Protein AF-A0A2E9ZG53-F1 (afdb_monomer)

Structure (mmCIF, N/CA/C/O backbone):
data_AF-A0A2E9ZG53-F1
#
_entry.id   AF-A0A2E9ZG53-F1
#
loop_
_atom_site.group_PDB
_atom_site.id
_atom_site.type_symbol
_atom_site.label_atom_id
_atom_site.label_alt_id
_atom_site.label_comp_id
_atom_site.label_asym_id
_atom_site.label_entity_id
_atom_site.label_seq_id
_atom_site.pdbx_PDB_ins_code
_atom_site.Cartn_x
_atom_site.Cartn_y
_atom_site.Cartn_z
_atom_site.occupancy
_atom_site.B_iso_or_equiv
_atom_site.auth_seq_id
_atom_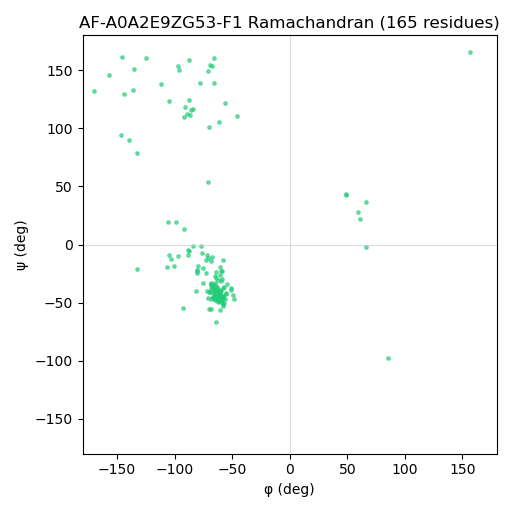site.auth_comp_id
_atom_site.auth_asym_id
_atom_site.auth_atom_id
_atom_site.pdbx_PDB_model_num
ATOM 1 N N . MET A 1 1 ? 1.024 4.432 13.668 1.00 68.81 1 MET A N 1
ATOM 2 C CA . MET A 1 1 ? 0.481 4.096 14.993 1.00 68.81 1 MET A CA 1
ATOM 3 C C . MET A 1 1 ? -0.817 4.838 15.261 1.00 68.81 1 MET A C 1
ATOM 5 O O . MET A 1 1 ? -1.798 4.182 15.575 1.00 68.81 1 MET A O 1
ATOM 9 N N . ILE A 1 2 ? -0.852 6.165 15.092 1.00 84.62 2 ILE A N 1
ATOM 10 C CA . ILE A 1 2 ? -2.038 6.983 15.404 1.00 84.62 2 ILE A CA 1
ATOM 11 C C . ILE A 1 2 ? -3.270 6.527 14.610 1.00 84.62 2 ILE A C 1
ATOM 13 O O . ILE A 1 2 ? -4.293 6.227 15.211 1.00 84.62 2 ILE A O 1
ATOM 17 N N . LEU A 1 3 ? -3.161 6.384 13.283 1.00 87.50 3 LEU A N 1
ATOM 18 C CA . LEU A 1 3 ? -4.308 6.012 12.447 1.00 87.50 3 LEU A CA 1
ATOM 19 C C . LEU A 1 3 ? -4.880 4.636 12.823 1.00 87.50 3 LEU A C 1
ATOM 21 O O . LEU A 1 3 ? -6.092 4.491 12.968 1.00 87.50 3 LEU A O 1
ATOM 25 N N . TYR A 1 4 ? -4.003 3.651 13.034 1.00 84.94 4 TYR A N 1
ATOM 26 C CA . TYR A 1 4 ? -4.386 2.302 13.446 1.00 84.94 4 TYR A CA 1
ATOM 27 C C . TYR A 1 4 ? -5.105 2.317 14.797 1.00 84.94 4 TYR A C 1
ATOM 29 O O . TYR A 1 4 ? -6.257 1.898 14.879 1.00 84.94 4 TYR A O 1
ATOM 37 N N . VAL A 1 5 ? -4.471 2.878 15.832 1.00 90.44 5 VAL A N 1
ATOM 38 C CA . VAL A 1 5 ? -5.021 2.910 17.196 1.00 90.44 5 VAL A CA 1
ATOM 39 C C . VAL A 1 5 ? -6.350 3.659 17.237 1.00 90.44 5 VAL A C 1
ATOM 41 O O . VAL A 1 5 ? -7.309 3.157 17.816 1.00 90.44 5 VAL A O 1
ATOM 44 N N . THR A 1 6 ? -6.443 4.816 16.576 1.00 91.88 6 THR A N 1
ATOM 45 C CA . THR A 1 6 ? -7.692 5.582 16.503 1.00 91.88 6 THR A CA 1
ATOM 46 C C . THR A 1 6 ? -8.789 4.796 15.791 1.00 91.88 6 THR A C 1
ATOM 48 O O . THR A 1 6 ? -9.911 4.747 16.288 1.00 91.88 6 THR A O 1
ATOM 51 N N . SER A 1 7 ? -8.485 4.143 14.664 1.00 92.19 7 SER A N 1
ATOM 52 C CA . SER A 1 7 ? -9.485 3.352 13.935 1.00 92.19 7 SER A CA 1
ATOM 53 C C . SER A 1 7 ? -9.995 2.161 14.750 1.00 92.19 7 SER A C 1
ATOM 55 O O . SER A 1 7 ? -11.202 1.949 14.817 1.00 92.19 7 SER A O 1
ATOM 57 N N . VAL A 1 8 ? -9.102 1.444 15.439 1.00 92.25 8 VAL A N 1
ATOM 58 C CA . VAL A 1 8 ? -9.457 0.318 16.311 1.00 92.25 8 VAL A CA 1
ATOM 59 C C . VAL A 1 8 ? -10.298 0.796 17.493 1.00 92.25 8 VAL A C 1
ATOM 61 O O . VAL A 1 8 ? -11.353 0.229 17.762 1.00 92.25 8 VAL A O 1
ATOM 64 N N . TYR A 1 9 ? -9.885 1.876 18.161 1.00 95.56 9 TYR A N 1
ATOM 65 C CA . TYR A 1 9 ? -10.645 2.464 19.264 1.00 95.56 9 TYR A CA 1
ATOM 66 C C . TYR A 1 9 ? -12.072 2.844 18.844 1.00 95.56 9 TYR A C 1
ATOM 68 O O . TYR A 1 9 ? -13.029 2.480 19.525 1.00 95.56 9 TYR A O 1
ATOM 76 N N . LEU A 1 10 ? -12.228 3.520 17.699 1.00 95.75 10 LEU A N 1
ATOM 77 C CA . LEU A 1 10 ? -13.542 3.906 17.177 1.00 95.75 10 LEU A CA 1
ATOM 78 C C . LEU A 1 10 ? -14.418 2.692 16.854 1.00 95.75 10 LEU A C 1
ATOM 80 O O . LEU A 1 10 ? -15.610 2.713 17.150 1.00 95.75 10 LEU A O 1
ATOM 84 N N . MET A 1 11 ? -13.842 1.625 16.293 1.00 95.94 11 MET A N 1
ATOM 85 C CA . MET A 1 11 ? -14.576 0.377 16.065 1.00 95.94 11 MET A CA 1
ATOM 86 C C . MET A 1 11 ? -15.108 -0.197 17.381 1.00 95.94 11 MET A C 1
ATOM 88 O O . MET A 1 11 ? -16.294 -0.503 17.462 1.00 95.94 11 MET A O 1
ATOM 92 N N . PHE A 1 12 ? -14.280 -0.274 18.430 1.00 96.56 12 PHE A N 1
ATOM 93 C CA . PHE A 1 12 ? -14.721 -0.760 19.742 1.00 96.56 12 PHE A CA 1
ATOM 94 C C . PHE A 1 12 ? -15.791 0.134 20.379 1.00 96.56 12 PHE A C 1
ATOM 96 O O . PHE A 1 12 ? -16.769 -0.379 20.918 1.00 96.56 12 PHE A O 1
ATOM 103 N N . ALA A 1 13 ? -15.647 1.456 20.278 1.00 96.44 13 ALA A N 1
ATOM 104 C CA . ALA A 1 13 ? -16.621 2.409 20.808 1.00 96.44 13 ALA A CA 1
ATOM 105 C C . ALA A 1 13 ? -17.989 2.327 20.102 1.00 96.44 13 ALA A C 1
ATOM 107 O O . ALA A 1 13 ? -19.012 2.636 20.710 1.00 96.44 13 ALA A O 1
ATOM 108 N N . LEU A 1 14 ? -18.022 1.895 18.835 1.00 96.75 14 LEU A N 1
ATOM 109 C CA . LEU A 1 14 ? -19.244 1.794 18.028 1.00 96.75 14 LEU A CA 1
ATOM 110 C C . LEU A 1 14 ? -19.863 0.393 17.991 1.00 96.75 14 LEU A C 1
ATOM 112 O O . LEU A 1 14 ? -21.003 0.266 17.541 1.00 96.75 14 LEU A O 1
ATOM 116 N N . LEU A 1 15 ? -19.174 -0.635 18.501 1.00 95.88 15 LEU A N 1
ATOM 117 C CA . LEU A 1 15 ? -19.737 -1.979 18.684 1.00 95.88 15 LEU A CA 1
ATOM 118 C C . LEU A 1 15 ? -21.114 -1.982 19.371 1.00 95.88 15 LEU A C 1
ATOM 120 O O . LEU A 1 15 ? -22.004 -2.648 18.844 1.00 95.88 15 LEU A O 1
ATOM 124 N N . PRO A 1 16 ? -21.344 -1.252 20.487 1.00 96.81 16 PRO A N 1
ATOM 125 C CA . PRO A 1 16 ? -22.658 -1.239 21.131 1.00 96.81 16 PRO A CA 1
ATOM 126 C C . PRO A 1 16 ? -23.719 -0.445 20.351 1.00 96.81 16 PRO A C 1
ATOM 128 O O . PRO A 1 16 ? -24.898 -0.549 20.671 1.00 96.81 16 PRO A O 1
ATOM 131 N N . VAL A 1 17 ? -23.325 0.356 19.354 1.00 97.00 17 VAL A N 1
ATOM 132 C CA . VAL A 1 17 ? -24.236 1.215 18.581 1.00 97.00 17 VAL A CA 1
ATOM 133 C C . VAL A 1 17 ? -24.725 0.502 17.321 1.00 97.00 17 VAL A C 1
ATOM 135 O O . VAL A 1 17 ? -25.928 0.421 17.086 1.00 97.00 17 VAL A O 1
ATOM 138 N N . SER A 1 18 ? -23.809 0.015 16.477 1.00 97.00 18 SER A N 1
ATOM 139 C CA . SER A 1 18 ? -24.154 -0.709 15.247 1.00 97.00 18 SER A CA 1
ATOM 140 C C . SER A 1 18 ? -22.934 -1.361 14.602 1.00 97.00 18 SER A C 1
ATOM 142 O O . SER A 1 18 ? -21.940 -0.697 14.295 1.00 97.00 18 SER A O 1
ATOM 144 N N . TYR A 1 19 ? -23.067 -2.640 14.244 1.00 96.19 19 TYR A N 1
ATOM 145 C CA . TYR A 1 19 ? -22.079 -3.355 13.431 1.00 96.19 19 TYR A CA 1
ATOM 146 C C . TYR A 1 19 ? -21.867 -2.727 12.043 1.00 96.19 19 TYR A C 1
ATOM 148 O O . TYR A 1 19 ? -20.782 -2.847 11.477 1.00 96.19 19 TYR A O 1
ATOM 156 N N . GLY A 1 20 ? -22.864 -2.016 11.502 1.00 97.00 20 GLY A N 1
ATOM 157 C CA . GLY A 1 20 ? -22.744 -1.326 10.215 1.00 97.00 20 GLY A CA 1
ATOM 158 C C . GLY A 1 20 ? -21.715 -0.193 10.249 1.00 97.00 20 GLY A C 1
ATOM 159 O O . GLY A 1 20 ? -20.913 -0.061 9.325 1.00 97.00 20 GLY A O 1
ATOM 160 N N . TYR A 1 21 ? -21.673 0.583 11.338 1.00 95.56 21 TYR A N 1
ATOM 161 C CA . TYR A 1 21 ? -20.661 1.630 11.508 1.00 95.56 21 TYR A CA 1
ATOM 162 C C . TYR A 1 21 ? -19.263 1.047 11.706 1.00 95.56 21 TYR A C 1
ATOM 164 O O . TYR A 1 21 ? -18.299 1.570 11.149 1.00 95.56 21 TYR A O 1
ATOM 172 N N . VAL A 1 22 ? -19.154 -0.068 12.433 1.00 96.00 22 VAL A N 1
ATOM 173 C CA . VAL A 1 22 ? -17.887 -0.793 12.593 1.00 96.00 22 VAL A CA 1
ATOM 174 C C . VAL A 1 22 ? -17.358 -1.262 11.237 1.00 96.00 22 VAL A C 1
ATOM 176 O O . VAL A 1 22 ? -16.196 -1.012 10.917 1.00 96.00 22 VAL A O 1
ATOM 179 N N . LEU A 1 23 ? -18.216 -1.863 10.404 1.00 95.88 23 LEU A N 1
ATOM 180 C CA . LEU A 1 23 ? -17.845 -2.281 9.052 1.00 95.88 23 LEU A CA 1
ATOM 181 C C . LEU A 1 23 ? -17.421 -1.086 8.185 1.00 95.88 23 LEU A C 1
ATOM 183 O O . LEU A 1 23 ? -16.391 -1.151 7.516 1.00 95.88 23 LEU A O 1
ATOM 187 N N . ALA A 1 24 ? -18.167 0.020 8.224 1.00 95.25 24 ALA A N 1
ATOM 188 C CA . ALA A 1 24 ? -17.840 1.216 7.451 1.00 95.25 24 ALA A CA 1
ATOM 189 C C . ALA A 1 24 ? -16.476 1.810 7.848 1.00 95.25 24 ALA A C 1
ATOM 191 O O . ALA A 1 24 ? -15.647 2.078 6.977 1.00 95.25 24 ALA A O 1
ATOM 192 N N . ILE A 1 25 ? -16.205 1.964 9.151 1.00 94.44 25 ILE A N 1
ATOM 193 C CA . ILE A 1 25 ? -14.905 2.456 9.636 1.00 94.44 25 ILE A CA 1
ATOM 194 C C . ILE A 1 25 ? -13.789 1.472 9.298 1.00 94.44 25 ILE A C 1
ATOM 196 O O . ILE A 1 25 ? -12.710 1.914 8.913 1.00 94.44 25 ILE A O 1
ATOM 200 N N . SER A 1 26 ? -14.036 0.163 9.386 1.00 92.75 26 SER A N 1
ATOM 201 C CA . SER A 1 26 ? -13.064 -0.863 8.995 1.00 92.75 26 SER A CA 1
ATOM 202 C C . SER A 1 26 ? -12.642 -0.711 7.539 1.00 92.75 26 SER A C 1
ATOM 204 O O . SER A 1 26 ? -11.456 -0.539 7.259 1.00 92.75 26 SER A O 1
ATOM 206 N N . LEU A 1 27 ? -13.604 -0.646 6.618 1.00 93.19 27 LEU A N 1
ATOM 207 C CA . LEU A 1 27 ? -13.318 -0.493 5.192 1.00 93.19 27 LEU A CA 1
ATOM 208 C C . LEU A 1 27 ? -12.585 0.822 4.890 1.00 93.19 27 LEU A C 1
ATOM 210 O O . LEU A 1 27 ? -11.588 0.822 4.164 1.00 93.19 27 LEU A O 1
ATOM 214 N N . LEU A 1 28 ? -13.032 1.936 5.480 1.00 92.81 28 LEU A N 1
ATOM 215 C CA . LEU A 1 28 ? -12.393 3.243 5.298 1.00 92.81 28 LEU A CA 1
ATOM 216 C C . LEU A 1 28 ? -10.965 3.266 5.853 1.00 92.81 28 LEU A C 1
ATOM 218 O O . LEU A 1 28 ? -10.050 3.746 5.180 1.00 92.81 28 LEU A O 1
ATOM 222 N N . ALA A 1 29 ? -10.758 2.721 7.052 1.00 91.62 29 ALA A N 1
ATOM 223 C CA . ALA A 1 29 ? -9.446 2.637 7.675 1.00 91.62 29 ALA A CA 1
ATOM 224 C C . ALA A 1 29 ? -8.501 1.766 6.844 1.00 91.62 29 ALA A C 1
ATOM 226 O O . ALA A 1 29 ? -7.360 2.173 6.626 1.00 91.62 29 ALA A O 1
ATOM 227 N N . THR A 1 30 ? -8.959 0.621 6.330 1.00 89.81 30 THR A N 1
ATOM 228 C CA . THR A 1 30 ? -8.152 -0.251 5.466 1.00 89.81 30 THR A CA 1
ATOM 229 C C . THR A 1 30 ? -7.707 0.477 4.204 1.00 89.81 30 THR A C 1
ATOM 231 O O . THR A 1 30 ? -6.513 0.497 3.904 1.00 89.81 30 THR A O 1
ATOM 234 N N . VAL A 1 31 ? -8.628 1.135 3.492 1.00 90.19 31 VAL A N 1
ATOM 235 C CA . VAL A 1 31 ? -8.277 1.895 2.281 1.00 90.19 31 VAL A CA 1
ATOM 236 C C . VAL A 1 31 ? -7.286 3.014 2.611 1.00 90.19 31 VAL A C 1
ATOM 238 O O . VAL A 1 31 ? -6.281 3.163 1.916 1.00 90.19 31 VAL A O 1
ATOM 241 N N . ALA A 1 32 ? -7.510 3.768 3.691 1.00 90.81 32 ALA A N 1
ATOM 242 C CA . ALA A 1 32 ? -6.609 4.842 4.106 1.00 90.81 32 ALA A CA 1
ATOM 243 C C . ALA A 1 32 ? -5.201 4.327 4.454 1.00 90.81 32 ALA A C 1
ATOM 245 O O . ALA A 1 32 ? -4.212 4.905 4.000 1.00 90.81 32 ALA A O 1
ATOM 246 N N . HIS A 1 33 ? -5.094 3.225 5.203 1.00 89.69 33 HIS A N 1
ATOM 247 C CA . HIS A 1 33 ? -3.806 2.621 5.558 1.00 89.69 33 HIS A CA 1
ATOM 248 C C . HIS A 1 33 ? -3.044 2.142 4.324 1.00 89.69 33 HIS A C 1
ATOM 250 O O . HIS A 1 33 ? -1.874 2.487 4.166 1.00 89.69 33 HIS A O 1
ATOM 256 N N . VAL A 1 34 ? -3.706 1.398 3.432 1.00 87.00 34 VAL A N 1
ATOM 257 C CA . VAL A 1 34 ? -3.092 0.878 2.199 1.00 87.00 34 VAL A CA 1
ATOM 258 C C . VAL A 1 34 ? -2.581 2.025 1.323 1.00 87.00 34 VAL A C 1
ATOM 260 O O . VAL A 1 34 ? -1.445 1.991 0.849 1.00 87.00 34 VAL A O 1
ATOM 263 N N . ARG A 1 35 ? -3.374 3.091 1.165 1.00 88.00 35 ARG A N 1
ATOM 264 C CA . ARG A 1 35 ? -2.987 4.270 0.378 1.00 88.00 35 ARG A CA 1
ATOM 265 C C . ARG A 1 35 ? -1.805 5.019 0.970 1.00 88.00 35 ARG A C 1
ATOM 267 O O . ARG A 1 35 ? -0.872 5.354 0.244 1.00 88.00 35 ARG A O 1
ATOM 274 N N . LEU A 1 36 ? -1.840 5.280 2.274 1.00 89.94 36 LEU A N 1
ATOM 275 C CA . LEU A 1 36 ? -0.741 5.950 2.958 1.00 89.94 36 LEU A CA 1
ATOM 276 C C . LEU A 1 36 ? 0.537 5.116 2.866 1.00 89.94 36 LEU A C 1
ATOM 278 O O . LEU A 1 36 ? 1.585 5.667 2.548 1.00 89.94 36 LEU A O 1
ATOM 282 N N . PHE A 1 37 ? 0.445 3.796 3.038 1.00 87.38 37 PHE A N 1
ATOM 283 C CA . PHE A 1 37 ? 1.584 2.898 2.874 1.00 87.38 37 PHE A CA 1
ATOM 284 C C . PHE A 1 37 ? 2.200 2.993 1.471 1.00 87.38 37 PHE A C 1
ATOM 286 O O . PHE A 1 37 ? 3.411 3.131 1.359 1.00 87.38 37 PHE A O 1
ATOM 293 N N . MET A 1 38 ? 1.395 3.016 0.405 1.00 87.38 38 MET A N 1
ATOM 294 C CA . MET A 1 38 ? 1.894 3.144 -0.977 1.00 87.38 38 MET A CA 1
ATOM 295 C C . MET A 1 38 ? 2.595 4.474 -1.248 1.00 87.38 38 MET A C 1
ATOM 297 O O . MET A 1 38 ? 3.616 4.514 -1.931 1.00 87.38 38 MET A O 1
ATOM 301 N N . ILE A 1 39 ? 2.075 5.568 -0.688 1.00 89.19 39 ILE A N 1
ATOM 302 C CA . ILE A 1 39 ? 2.732 6.877 -0.784 1.00 89.19 39 ILE A CA 1
ATOM 303 C C . ILE A 1 39 ? 4.056 6.853 -0.011 1.00 89.19 39 ILE A C 1
ATOM 305 O O . ILE A 1 39 ? 5.077 7.307 -0.523 1.00 89.19 39 ILE A O 1
ATOM 309 N N . GLY A 1 40 ? 4.056 6.294 1.204 1.00 88.38 40 GLY A N 1
ATOM 310 C CA . GLY A 1 40 ? 5.266 6.111 2.008 1.00 88.38 40 GLY A CA 1
ATOM 311 C C . GLY A 1 40 ? 6.316 5.269 1.280 1.00 88.38 40 GLY A C 1
ATOM 312 O O . GLY A 1 40 ? 7.477 5.659 1.210 1.00 88.38 40 GLY A O 1
ATOM 313 N N . HIS A 1 41 ? 5.894 4.176 0.654 1.00 85.62 41 HIS A N 1
ATOM 314 C CA . HIS A 1 41 ? 6.712 3.311 -0.188 1.00 85.62 41 HIS A CA 1
ATOM 315 C C . HIS A 1 41 ? 7.371 4.078 -1.349 1.00 85.62 41 HIS A C 1
ATOM 317 O O . HIS A 1 41 ? 8.591 4.041 -1.500 1.00 85.62 41 HIS A O 1
ATOM 323 N N . ASP A 1 42 ? 6.612 4.865 -2.117 1.00 86.44 42 ASP A N 1
ATOM 324 C CA . ASP A 1 42 ? 7.177 5.690 -3.200 1.00 86.44 42 ASP A CA 1
ATOM 325 C C . ASP A 1 42 ? 8.119 6.786 -2.674 1.00 86.44 42 ASP A C 1
ATOM 327 O O . ASP A 1 42 ? 9.114 7.149 -3.312 1.00 86.44 42 ASP A O 1
ATOM 331 N N . CYS A 1 43 ? 7.832 7.326 -1.487 1.00 89.31 43 CYS A N 1
ATOM 332 C CA . CYS A 1 43 ? 8.736 8.239 -0.800 1.00 89.31 43 CYS A CA 1
ATOM 333 C C . CYS A 1 43 ? 10.051 7.555 -0.402 1.00 89.31 43 CYS A C 1
ATOM 335 O O . CYS A 1 43 ? 11.099 8.195 -0.512 1.00 89.31 43 CYS A O 1
ATOM 337 N N . ALA A 1 44 ? 10.042 6.278 -0.004 1.00 85.44 44 ALA A N 1
ATOM 338 C CA . ALA A 1 44 ? 11.270 5.522 0.259 1.00 85.44 44 ALA A CA 1
ATOM 339 C C . ALA A 1 44 ? 12.138 5.432 -1.007 1.00 85.44 44 ALA A C 1
ATOM 341 O O . ALA A 1 44 ? 13.342 5.686 -0.950 1.00 85.44 44 ALA A O 1
ATOM 342 N N . HIS A 1 45 ? 11.502 5.234 -2.166 1.00 84.50 45 HIS A N 1
ATOM 343 C CA . HIS A 1 45 ? 12.148 5.218 -3.487 1.00 84.50 45 HIS A CA 1
ATOM 344 C C . HIS A 1 45 ? 12.498 6.599 -4.055 1.00 84.50 45 HIS A C 1
ATOM 346 O O . HIS A 1 45 ? 13.091 6.703 -5.131 1.00 84.50 45 HIS A O 1
ATOM 352 N N . GLN A 1 46 ? 12.168 7.682 -3.341 1.00 87.38 46 GLN A N 1
ATOM 353 C CA . GLN A 1 46 ? 12.391 9.069 -3.775 1.00 87.38 46 GLN A CA 1
ATOM 354 C C . GLN A 1 46 ? 11.680 9.422 -5.097 1.00 87.38 46 GLN A C 1
ATOM 356 O O . GLN A 1 46 ? 12.151 10.293 -5.838 1.00 87.38 46 GLN A O 1
ATOM 361 N N . SER A 1 47 ? 10.567 8.749 -5.400 1.00 87.19 47 SER A N 1
ATOM 362 C CA . SER A 1 47 ? 9.845 8.862 -6.673 1.00 87.19 47 SER A CA 1
ATOM 363 C C . SER A 1 47 ? 8.532 9.639 -6.573 1.00 87.19 47 SER A C 1
ATOM 365 O O . SER A 1 47 ? 8.049 10.141 -7.589 1.00 87.19 47 SER A O 1
ATOM 367 N N . TYR A 1 48 ? 7.970 9.789 -5.366 1.00 88.44 48 TYR A N 1
ATOM 368 C CA . TYR A 1 48 ? 6.657 10.413 -5.184 1.00 88.44 48 TYR A CA 1
ATOM 369 C C . TYR A 1 48 ? 6.666 11.924 -5.460 1.00 88.44 48 TYR A C 1
ATOM 371 O O . TYR A 1 48 ? 5.897 12.405 -6.296 1.00 88.44 48 TYR A O 1
ATOM 379 N N . LEU A 1 49 ? 7.538 12.676 -4.772 1.00 89.94 49 LEU A N 1
ATOM 380 C CA . LEU A 1 49 ? 7.621 14.138 -4.890 1.00 89.94 49 LEU A CA 1
ATOM 381 C C . LEU A 1 49 ? 8.701 14.600 -5.881 1.00 89.94 49 LEU A C 1
ATOM 383 O O . LEU A 1 49 ? 9.757 13.965 -5.962 1.00 89.94 49 LEU A O 1
ATOM 387 N N . PRO A 1 50 ? 8.512 15.762 -6.549 1.00 83.81 50 PRO A N 1
ATOM 388 C CA . PRO A 1 50 ? 9.465 16.293 -7.528 1.00 83.81 50 PRO A CA 1
ATOM 389 C C . PRO A 1 50 ? 10.875 16.527 -6.968 1.00 83.81 50 PRO A C 1
ATOM 391 O O . PRO A 1 50 ? 11.866 16.286 -7.660 1.00 83.81 50 PRO A O 1
ATOM 394 N N . ARG A 1 51 ? 10.993 16.990 -5.710 1.00 85.25 51 ARG A N 1
ATOM 395 C CA . ARG A 1 51 ? 12.294 17.224 -5.070 1.00 85.25 51 ARG A CA 1
ATOM 396 C C . ARG A 1 51 ? 12.751 15.981 -4.308 1.00 85.25 51 ARG A C 1
ATOM 398 O O . ARG A 1 51 ? 12.234 15.637 -3.242 1.00 85.25 51 ARG A O 1
ATOM 405 N N . LYS A 1 52 ? 13.788 15.340 -4.838 1.00 84.25 52 LYS A N 1
ATOM 406 C CA . LYS A 1 52 ? 14.424 14.163 -4.236 1.00 84.25 52 LYS A CA 1
ATOM 407 C C . LYS A 1 52 ? 15.140 14.526 -2.927 1.00 84.25 52 LYS A C 1
ATOM 409 O O . LYS A 1 52 ? 15.562 15.663 -2.707 1.00 84.25 52 LYS A O 1
ATOM 414 N N . GLY A 1 53 ? 15.267 13.553 -2.038 1.00 85.94 53 GLY A N 1
ATOM 415 C CA . GLY A 1 53 ? 15.909 13.668 -0.733 1.00 85.94 53 GLY A CA 1
ATOM 416 C C . GLY A 1 53 ? 14.959 14.182 0.345 1.00 85.94 53 GLY A C 1
ATOM 417 O O . GLY A 1 53 ? 14.219 13.419 0.958 1.00 85.94 53 GLY A O 1
ATOM 418 N N . ARG A 1 54 ? 15.008 15.489 0.624 1.00 87.12 54 ARG A N 1
ATOM 419 C CA . ARG A 1 54 ? 14.400 16.060 1.842 1.00 87.12 54 ARG A CA 1
ATOM 420 C C . ARG A 1 54 ? 12.877 15.947 1.886 1.00 87.12 54 ARG A C 1
ATOM 422 O O . ARG A 1 54 ? 12.342 15.560 2.916 1.00 87.12 54 ARG A O 1
ATOM 429 N N . GLN A 1 55 ? 12.185 16.270 0.792 1.00 90.00 55 GLN A N 1
ATOM 430 C CA . GLN A 1 55 ? 10.717 16.281 0.788 1.00 90.00 55 GLN A CA 1
ATOM 431 C C . GLN A 1 55 ? 10.138 14.869 0.913 1.00 90.00 55 GLN A C 1
ATOM 433 O O . GLN A 1 55 ? 9.270 14.636 1.747 1.00 90.00 55 GLN A O 1
ATOM 438 N N . ASN A 1 56 ? 10.660 13.921 0.131 1.00 89.00 56 ASN A N 1
ATOM 439 C CA . ASN A 1 56 ? 10.237 12.523 0.200 1.00 89.00 56 ASN A CA 1
ATOM 440 C C . ASN A 1 56 ? 10.547 11.908 1.574 1.00 89.00 56 ASN A C 1
ATOM 442 O O . ASN A 1 56 ? 9.689 11.240 2.137 1.00 89.00 56 ASN A O 1
ATOM 446 N N . LYS A 1 57 ? 11.719 12.191 2.166 1.00 88.88 57 LYS A N 1
ATOM 447 C CA . LYS A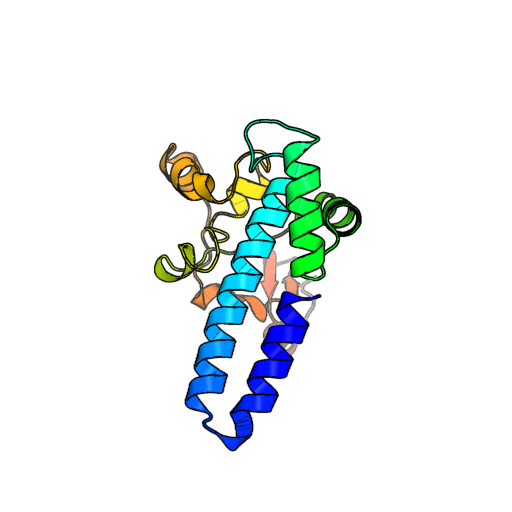 1 57 ? 12.032 11.736 3.532 1.00 88.88 57 LYS A CA 1
ATOM 448 C C . LYS A 1 57 ? 11.080 12.319 4.575 1.00 88.88 57 LYS A C 1
ATOM 450 O O . LYS A 1 57 ? 10.585 11.579 5.413 1.00 88.88 57 LYS A O 1
ATOM 455 N N . ALA A 1 58 ? 10.802 13.622 4.520 1.00 90.56 58 ALA A N 1
ATOM 456 C CA . ALA A 1 58 ? 9.897 14.268 5.470 1.00 90.56 58 ALA A CA 1
ATOM 457 C C . ALA A 1 58 ? 8.471 13.704 5.372 1.00 90.56 58 ALA A C 1
ATOM 459 O O . ALA A 1 58 ? 7.900 13.300 6.384 1.00 90.56 58 ALA A O 1
ATOM 460 N N . LEU A 1 59 ? 7.924 13.620 4.154 1.00 90.69 59 LEU A N 1
ATOM 461 C CA . LEU A 1 59 ? 6.588 13.074 3.920 1.00 90.69 59 LEU A CA 1
ATOM 462 C C . LEU A 1 59 ? 6.513 11.589 4.296 1.00 90.69 59 LEU A C 1
ATOM 464 O O . LEU A 1 59 ? 5.600 11.187 5.011 1.00 90.69 59 LEU A O 1
ATOM 468 N N . GLY A 1 60 ? 7.484 10.786 3.862 1.00 89.44 60 GLY A N 1
ATOM 469 C CA . GLY A 1 60 ? 7.517 9.358 4.154 1.00 89.44 60 GLY A CA 1
ATOM 470 C C . GLY A 1 60 ? 7.683 9.061 5.646 1.00 89.44 60 GLY A C 1
ATOM 471 O O . GLY A 1 60 ? 6.998 8.182 6.155 1.00 89.44 60 GLY A O 1
ATOM 472 N N . ASN A 1 61 ? 8.499 9.826 6.383 1.00 89.88 61 ASN A N 1
ATOM 473 C CA . ASN A 1 61 ? 8.618 9.674 7.838 1.00 89.88 61 ASN A CA 1
ATOM 474 C C . ASN A 1 61 ? 7.328 10.067 8.566 1.00 89.88 61 ASN A C 1
ATOM 476 O O . ASN A 1 61 ? 6.889 9.343 9.459 1.00 89.88 61 ASN A O 1
ATOM 480 N N . PHE A 1 62 ? 6.675 11.157 8.155 1.00 90.94 62 PHE A N 1
ATOM 481 C CA . PHE A 1 62 ? 5.372 11.541 8.702 1.00 90.94 62 PHE A CA 1
ATOM 482 C C . PHE A 1 62 ? 4.316 10.447 8.474 1.00 90.94 62 PHE A C 1
ATOM 484 O O . PHE A 1 62 ? 3.646 10.008 9.410 1.00 90.94 62 PHE A O 1
ATOM 491 N N . ILE A 1 63 ? 4.221 9.942 7.244 1.00 90.56 63 ILE A N 1
ATOM 492 C CA . ILE A 1 63 ? 3.338 8.826 6.888 1.00 90.56 63 ILE A CA 1
ATOM 493 C C . ILE A 1 63 ? 3.700 7.559 7.671 1.00 90.56 63 ILE A C 1
ATOM 495 O O . ILE A 1 63 ? 2.804 6.848 8.127 1.00 90.56 63 ILE A O 1
ATOM 499 N N . GLY A 1 64 ? 4.988 7.289 7.873 1.00 85.56 64 GLY A N 1
ATOM 500 C CA . GLY A 1 64 ? 5.474 6.162 8.664 1.00 85.56 64 GLY A CA 1
ATOM 501 C C . GLY A 1 64 ? 4.993 6.212 10.113 1.00 85.56 64 GLY A C 1
ATOM 502 O O . GLY A 1 64 ? 4.545 5.200 10.654 1.00 85.56 64 GLY A O 1
ATOM 503 N N . VAL A 1 65 ? 4.963 7.401 10.725 1.00 87.75 65 VAL A N 1
ATOM 504 C CA . VAL A 1 65 ? 4.370 7.603 12.060 1.00 87.75 65 VAL A CA 1
ATOM 505 C C . VAL A 1 65 ? 2.867 7.314 12.053 1.00 87.75 65 VAL A C 1
ATOM 507 O O . VAL A 1 65 ? 2.360 6.673 12.978 1.00 87.75 65 VAL A O 1
ATOM 510 N N . LEU A 1 66 ? 2.135 7.713 11.008 1.00 87.31 66 LEU A N 1
ATOM 511 C CA . LEU A 1 66 ? 0.697 7.433 10.895 1.00 87.31 66 LEU A CA 1
ATOM 512 C C . LEU A 1 66 ? 0.415 5.934 10.723 1.00 87.31 66 LEU A C 1
ATOM 514 O O . LEU A 1 66 ? -0.414 5.380 11.449 1.00 87.31 66 LEU A O 1
ATOM 518 N N . THR A 1 67 ? 1.171 5.268 9.853 1.00 84.56 67 THR A N 1
ATOM 519 C CA . THR A 1 67 ? 0.976 3.865 9.436 1.00 84.56 67 THR A CA 1
ATOM 520 C C . THR A 1 67 ? 1.677 2.835 10.319 1.00 84.56 67 THR A C 1
ATOM 522 O O . THR A 1 67 ? 1.366 1.657 10.226 1.00 84.56 67 THR A O 1
ATOM 525 N N . ASN A 1 68 ? 2.539 3.271 11.246 1.00 84.31 68 ASN A N 1
ATOM 526 C CA . ASN A 1 68 ? 3.408 2.387 12.036 1.00 84.31 68 ASN A CA 1
ATOM 527 C C . ASN A 1 68 ? 4.473 1.672 11.187 1.00 84.31 68 ASN A C 1
ATOM 529 O O . ASN A 1 68 ? 4.805 0.513 11.418 1.00 84.31 68 ASN A O 1
ATOM 533 N N . THR A 1 69 ? 5.001 2.373 10.190 1.00 81.00 69 THR A N 1
ATOM 534 C CA . THR A 1 69 ? 6.000 1.854 9.257 1.00 81.00 69 THR A CA 1
ATOM 535 C C . THR A 1 69 ? 7.119 2.887 9.123 1.00 81.00 69 THR A C 1
ATOM 537 O O . THR A 1 69 ? 7.101 3.684 8.186 1.00 81.00 69 THR A O 1
ATOM 540 N N . PRO A 1 70 ? 8.057 2.966 10.088 1.00 80.06 70 PRO A N 1
ATOM 541 C CA . PRO A 1 70 ? 9.132 3.956 10.046 1.00 80.06 70 PRO A CA 1
ATOM 542 C C . PRO A 1 70 ? 9.927 3.824 8.742 1.00 80.06 70 PRO A C 1
ATOM 544 O O . PRO A 1 70 ? 10.463 2.755 8.445 1.00 80.06 70 PRO A O 1
ATOM 547 N N . LEU A 1 71 ? 9.978 4.914 7.966 1.00 78.44 71 LEU A N 1
ATOM 548 C CA . LEU A 1 71 ? 10.426 4.906 6.571 1.00 78.44 71 LEU A CA 1
ATOM 549 C C . LEU A 1 71 ? 11.870 4.438 6.423 1.00 78.44 71 LEU A C 1
ATOM 551 O O . LEU A 1 71 ? 12.155 3.656 5.529 1.00 78.44 71 LEU A O 1
ATOM 555 N N . ASP A 1 72 ? 12.778 4.908 7.277 1.00 74.69 72 ASP A N 1
ATOM 556 C CA . ASP A 1 72 ? 14.203 4.594 7.143 1.00 74.69 72 ASP A CA 1
ATOM 557 C C . ASP A 1 72 ? 14.481 3.111 7.444 1.00 74.69 72 ASP A C 1
ATOM 559 O O . ASP A 1 72 ? 15.217 2.447 6.712 1.00 74.69 72 ASP A O 1
ATOM 563 N N . TYR A 1 73 ? 13.825 2.558 8.472 1.00 76.69 73 TYR A N 1
ATOM 564 C CA . TYR A 1 73 ? 13.933 1.138 8.807 1.00 76.69 73 TYR A CA 1
ATOM 565 C C . TYR A 1 73 ? 13.286 0.272 7.725 1.00 76.69 73 TYR A C 1
ATOM 567 O O . TYR A 1 73 ? 13.955 -0.565 7.121 1.00 76.69 73 TYR A O 1
ATOM 575 N N . TRP A 1 74 ? 12.009 0.516 7.420 1.00 79.62 74 TRP A N 1
ATOM 576 C CA . TRP A 1 74 ? 11.281 -0.256 6.419 1.00 79.62 74 TRP A CA 1
ATOM 577 C C . TRP A 1 74 ? 11.898 -0.105 5.024 1.00 79.62 74 TRP A C 1
ATOM 579 O O . TRP A 1 74 ? 12.071 -1.099 4.334 1.00 79.62 74 TRP A O 1
ATOM 589 N N . GLY A 1 75 ? 12.310 1.100 4.630 1.00 73.06 75 GLY A N 1
ATOM 590 C CA . GLY A 1 75 ? 12.923 1.383 3.333 1.00 73.06 75 GLY A CA 1
ATOM 591 C C . GLY A 1 75 ? 14.257 0.664 3.140 1.00 73.06 75 GLY A C 1
ATOM 592 O O . GLY A 1 75 ? 14.511 0.149 2.054 1.00 73.06 75 GLY A O 1
ATOM 593 N N . SER A 1 76 ? 15.074 0.551 4.196 1.00 69.25 76 SER A N 1
ATOM 594 C CA . SER A 1 76 ? 16.322 -0.227 4.148 1.00 69.25 76 SER A CA 1
ATOM 595 C C . SER A 1 76 ? 16.071 -1.721 3.917 1.00 69.25 76 SER A C 1
ATOM 597 O O . SER A 1 76 ? 16.745 -2.338 3.097 1.00 69.25 76 SER A O 1
ATOM 599 N N . GLN A 1 77 ? 15.061 -2.290 4.583 1.00 63.56 77 GLN A N 1
ATOM 600 C CA . GLN A 1 77 ? 14.668 -3.690 4.409 1.00 63.56 77 GLN A CA 1
ATOM 601 C C . GLN A 1 77 ? 13.996 -3.917 3.055 1.00 63.56 77 GLN A C 1
ATOM 603 O O . GLN A 1 77 ? 14.262 -4.902 2.374 1.00 63.56 77 GLN A O 1
ATOM 608 N N . HIS A 1 78 ? 13.153 -2.980 2.632 1.00 71.81 78 HIS A N 1
ATOM 609 C CA . HIS A 1 78 ? 12.414 -3.063 1.386 1.00 71.81 78 HIS A CA 1
ATOM 610 C C . HIS A 1 78 ? 13.333 -2.996 0.161 1.00 71.81 78 HIS A C 1
ATOM 612 O O . HIS A 1 78 ? 13.123 -3.746 -0.788 1.00 71.81 78 HIS A O 1
ATOM 618 N N . LEU A 1 79 ? 14.400 -2.188 0.216 1.00 66.88 79 LEU A N 1
ATOM 619 C CA . LEU A 1 79 ? 15.429 -2.151 -0.826 1.00 66.88 79 LEU A CA 1
ATOM 620 C C . LEU A 1 79 ? 16.116 -3.518 -1.009 1.00 66.88 79 LEU A C 1
ATOM 622 O O . LEU A 1 79 ? 16.497 -3.864 -2.124 1.00 66.88 79 LEU A O 1
ATOM 626 N N . MET A 1 80 ? 16.232 -4.310 0.065 1.00 63.59 80 MET A N 1
ATOM 627 C CA . MET A 1 80 ? 16.740 -5.689 0.015 1.00 63.59 80 MET A CA 1
ATOM 628 C C . MET A 1 80 ? 15.675 -6.709 -0.433 1.00 63.59 80 MET A C 1
ATOM 630 O O . MET A 1 80 ? 16.020 -7.772 -0.937 1.00 63.59 80 MET A O 1
ATOM 634 N N . HIS A 1 81 ? 14.386 -6.395 -0.278 1.00 63.03 81 HIS A N 1
ATOM 635 C CA . HIS A 1 81 ? 13.244 -7.302 -0.466 1.00 63.03 81 HIS A CA 1
ATOM 636 C C . HIS A 1 81 ? 12.640 -7.297 -1.890 1.00 63.03 81 HIS A C 1
ATOM 638 O O . HIS A 1 81 ? 11.548 -7.811 -2.097 1.00 63.03 81 HIS A O 1
ATOM 644 N N . HIS A 1 82 ? 13.282 -6.727 -2.910 1.00 58.59 82 HIS A N 1
ATOM 645 C CA . HIS A 1 82 ? 12.682 -6.591 -4.251 1.00 58.59 82 HIS A CA 1
ATOM 646 C C . HIS A 1 82 ? 12.528 -7.902 -5.072 1.00 58.59 82 HIS A C 1
ATOM 648 O O . HIS A 1 82 ? 12.944 -7.968 -6.226 1.00 58.59 82 HIS A O 1
ATOM 654 N N . GLN A 1 83 ? 11.886 -8.942 -4.530 1.00 52.09 83 GLN A N 1
ATOM 655 C CA . GLN A 1 83 ? 11.602 -10.202 -5.222 1.00 52.09 83 GLN A CA 1
ATOM 656 C C . GLN A 1 83 ? 10.192 -10.733 -4.881 1.00 52.09 83 GLN A C 1
ATOM 658 O O . GLN A 1 83 ? 10.048 -11.463 -3.907 1.00 52.09 83 GLN A O 1
ATOM 663 N N . THR A 1 84 ? 9.159 -10.351 -5.664 1.00 46.53 84 THR A N 1
ATOM 664 C CA . THR A 1 84 ? 7.970 -11.140 -6.145 1.00 46.53 84 THR A CA 1
ATOM 665 C C . THR A 1 84 ? 6.742 -10.265 -6.517 1.00 46.53 84 THR A C 1
ATOM 667 O O . THR A 1 84 ? 6.726 -9.065 -6.263 1.00 46.53 84 THR A O 1
ATOM 670 N N . VAL A 1 85 ? 5.747 -10.839 -7.231 1.00 53.06 85 VAL A N 1
ATOM 671 C CA . VAL A 1 85 ? 4.817 -10.145 -8.164 1.00 53.06 85 VAL A CA 1
ATOM 672 C C . VAL A 1 85 ? 3.340 -10.573 -7.999 1.00 53.06 85 VAL A C 1
ATOM 674 O O . VAL A 1 85 ? 3.078 -11.737 -7.714 1.00 53.06 85 VAL A O 1
ATOM 677 N N . GLY A 1 86 ? 2.370 -9.689 -8.295 1.00 50.00 86 GLY A N 1
ATOM 678 C CA . GLY A 1 86 ? 0.953 -10.044 -8.522 1.00 50.00 86 GLY A CA 1
ATOM 679 C C . GLY A 1 86 ? 0.196 -8.994 -9.356 1.00 50.00 86 GLY A C 1
ATOM 680 O O . GLY A 1 86 ? 0.492 -7.808 -9.234 1.00 50.00 86 GLY A O 1
ATOM 681 N N . ASN A 1 87 ? -0.762 -9.403 -10.207 1.00 53.31 87 ASN A N 1
ATOM 682 C CA . ASN A 1 87 ? -1.616 -8.494 -10.991 1.00 53.31 87 ASN A CA 1
ATOM 683 C C . ASN A 1 87 ? -3.036 -8.429 -10.389 1.00 53.31 87 ASN A C 1
ATOM 685 O O . ASN A 1 87 ? -3.721 -9.435 -10.210 1.00 53.31 87 ASN A O 1
ATOM 689 N N . LEU A 1 88 ? -3.482 -7.217 -10.054 1.00 58.44 88 LEU A N 1
ATOM 690 C CA . LEU A 1 88 ? -4.765 -6.966 -9.396 1.00 58.44 88 LEU A CA 1
ATOM 691 C C . LEU A 1 88 ? -5.857 -6.574 -10.399 1.00 58.44 88 LEU A C 1
ATOM 693 O O . LEU A 1 88 ? -5.561 -5.977 -11.434 1.00 58.44 88 LEU A O 1
ATOM 697 N N . PRO A 1 89 ? -7.140 -6.830 -10.087 1.00 67.38 89 PRO A N 1
ATOM 698 C CA . PRO A 1 89 ? -8.248 -6.434 -10.938 1.00 67.38 89 PRO A CA 1
ATOM 699 C C . PRO A 1 89 ? -8.441 -4.910 -10.920 1.00 67.38 89 PRO A C 1
ATOM 701 O O . PRO A 1 89 ? -8.194 -4.236 -9.920 1.00 67.38 89 PRO A O 1
ATOM 704 N N . ARG A 1 90 ? -8.927 -4.356 -12.036 1.00 62.47 90 ARG A N 1
ATOM 705 C CA . ARG A 1 90 ? -8.947 -2.906 -12.315 1.00 62.47 90 ARG A CA 1
ATOM 706 C C . ARG A 1 90 ? -9.717 -2.056 -11.296 1.00 62.47 90 ARG A C 1
ATOM 708 O O . ARG A 1 90 ? -9.347 -0.913 -11.058 1.00 62.47 90 ARG A O 1
ATOM 715 N N . TRP A 1 91 ? -10.750 -2.597 -10.651 1.00 68.25 91 TRP A N 1
ATOM 716 C CA . TRP A 1 91 ? -11.490 -1.884 -9.599 1.00 68.25 91 TRP A CA 1
ATOM 717 C C . TRP A 1 91 ? -10.695 -1.764 -8.286 1.00 68.25 91 TRP A C 1
ATOM 719 O O . TRP A 1 91 ? -10.893 -0.810 -7.536 1.00 68.25 91 TRP A O 1
ATOM 729 N N . LEU A 1 92 ? -9.737 -2.667 -8.041 1.00 68.88 92 LEU A N 1
ATOM 730 C CA . LEU A 1 92 ? -8.796 -2.559 -6.927 1.00 68.88 92 LEU A CA 1
ATOM 731 C C . LEU A 1 92 ? -7.655 -1.588 -7.222 1.00 68.88 92 LEU A C 1
ATOM 733 O O . LEU A 1 92 ? -7.069 -1.085 -6.277 1.00 68.88 92 LEU A O 1
ATOM 737 N N . HIS A 1 93 ? -7.378 -1.234 -8.483 1.00 68.25 93 HIS A N 1
ATOM 738 C CA . HIS A 1 93 ? -6.268 -0.331 -8.832 1.00 68.25 93 HIS A CA 1
ATOM 739 C C . HIS A 1 93 ? -6.363 1.020 -8.137 1.00 68.25 93 HIS A C 1
ATOM 741 O O . HIS A 1 93 ? -5.336 1.559 -7.722 1.00 68.25 93 HIS A O 1
ATOM 747 N N . TRP A 1 94 ? -7.586 1.541 -7.972 1.00 60.69 94 TRP A N 1
ATOM 748 C CA . TRP A 1 94 ? -7.798 2.724 -7.153 1.00 60.69 94 TRP A CA 1
ATOM 749 C C . TRP A 1 94 ? -7.424 2.379 -5.711 1.00 60.69 94 TRP A C 1
ATOM 751 O O .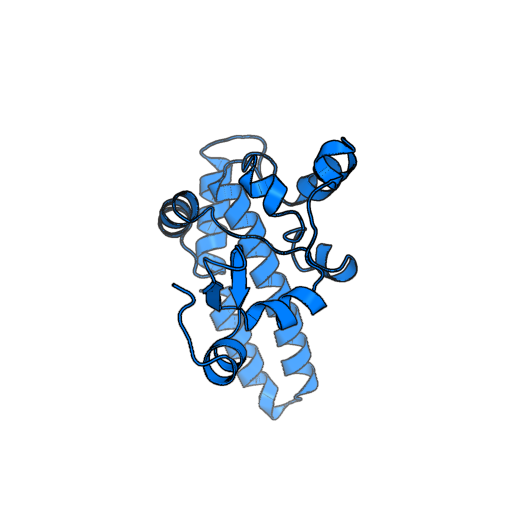 TRP A 1 94 ? -6.396 2.840 -5.254 1.00 60.69 94 TRP A O 1
ATOM 761 N N . ALA A 1 95 ? -8.136 1.502 -5.008 1.00 63.47 95 ALA A N 1
ATOM 762 C CA . ALA A 1 95 ? -7.847 1.193 -3.600 1.00 63.47 95 ALA A CA 1
ATOM 763 C C . ALA A 1 95 ? -6.371 0.828 -3.303 1.00 63.47 95 ALA A C 1
ATOM 765 O O . ALA A 1 95 ? -5.827 1.252 -2.286 1.00 63.47 95 ALA A O 1
ATOM 766 N N . THR A 1 96 ? -5.709 0.106 -4.205 1.00 62.03 96 THR A N 1
ATOM 767 C CA . THR A 1 96 ? -4.364 -0.445 -4.031 1.00 62.03 96 THR A CA 1
ATOM 768 C C . THR A 1 96 ? -3.287 0.305 -4.8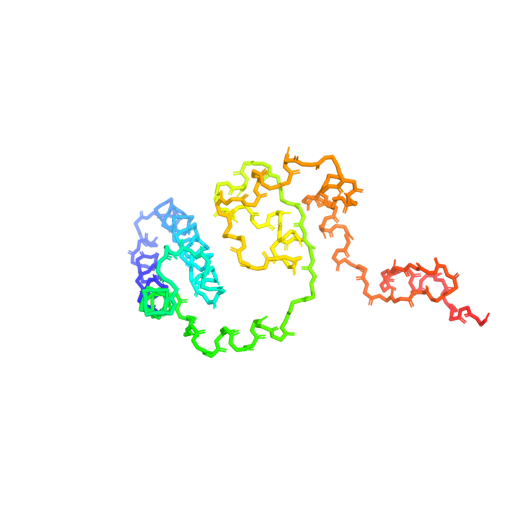16 1.00 62.03 96 THR A C 1
ATOM 770 O O . THR A 1 96 ? -2.244 -0.276 -5.117 1.00 62.03 96 THR A O 1
ATOM 773 N N . GLY A 1 97 ? -3.541 1.551 -5.229 1.00 58.03 97 GLY A N 1
ATOM 774 C CA . GLY A 1 97 ? -2.532 2.413 -5.852 1.00 58.03 97 GLY A CA 1
ATOM 775 C C . GLY A 1 97 ? -1.741 1.755 -6.980 1.00 58.03 97 GLY A C 1
ATOM 776 O O . GLY A 1 97 ? -0.536 1.929 -7.039 1.00 58.03 97 GLY A O 1
ATOM 777 N N . ASN A 1 98 ? -2.399 0.997 -7.861 1.00 66.31 98 ASN A N 1
ATOM 778 C CA . ASN A 1 98 ? -1.757 0.322 -8.996 1.00 66.31 98 ASN A CA 1
ATOM 779 C C . ASN A 1 98 ? -0.670 -0.717 -8.641 1.00 66.31 98 ASN A C 1
ATOM 781 O O . ASN A 1 98 ? 0.112 -1.082 -9.517 1.00 66.31 98 ASN A O 1
ATOM 785 N N . ILE A 1 99 ? -0.657 -1.282 -7.427 1.00 64.62 99 ILE A N 1
ATOM 786 C CA . ILE A 1 99 ? 0.272 -2.371 -7.055 1.00 64.62 99 ILE A CA 1
ATOM 787 C C . ILE A 1 99 ? 0.156 -3.619 -7.963 1.00 64.62 99 ILE A C 1
ATOM 789 O O . ILE A 1 99 ? 1.053 -4.444 -7.999 1.00 64.62 99 ILE A O 1
ATOM 793 N N . GLY A 1 100 ? -0.885 -3.751 -8.795 1.00 64.94 100 GLY A N 1
ATOM 794 C CA . GLY A 1 100 ? -0.917 -4.773 -9.857 1.00 64.94 100 GLY A CA 1
ATOM 795 C C . GLY A 1 100 ? 0.223 -4.648 -10.887 1.00 64.94 100 GLY A C 1
ATOM 796 O O . GLY A 1 100 ? 0.613 -5.623 -11.526 1.00 64.94 100 GLY A O 1
ATOM 797 N N . TYR A 1 101 ? 0.805 -3.453 -11.020 1.00 68.81 101 TYR A N 1
ATOM 798 C CA . TYR A 1 101 ? 1.948 -3.171 -11.890 1.00 68.81 101 TYR A CA 1
ATOM 799 C C . TYR A 1 101 ? 3.277 -3.161 -11.126 1.00 68.81 101 TYR A C 1
ATOM 801 O O . TYR A 1 101 ? 4.270 -2.610 -11.602 1.00 68.81 101 TYR A O 1
ATOM 809 N N . HIS A 1 102 ? 3.322 -3.771 -9.939 1.00 69.69 102 HIS A N 1
ATOM 810 C CA . HIS A 1 102 ? 4.516 -3.773 -9.095 1.00 69.69 102 HIS A CA 1
ATOM 811 C C . HIS A 1 102 ? 5.729 -4.432 -9.776 1.00 69.69 102 HIS A C 1
ATOM 813 O O . HIS A 1 102 ? 6.860 -4.127 -9.426 1.00 69.69 102 HIS A O 1
ATOM 819 N N . HIS A 1 103 ? 5.521 -5.245 -10.821 1.00 71.62 103 HIS A N 1
ATOM 820 C CA . HIS A 1 103 ? 6.593 -5.718 -11.707 1.00 71.62 103 HIS A CA 1
ATOM 821 C C . HIS A 1 103 ? 7.366 -4.572 -12.381 1.00 71.62 103 HIS A C 1
ATOM 823 O O . HIS A 1 103 ? 8.594 -4.573 -12.362 1.00 71.62 103 HIS A O 1
ATOM 829 N N . LEU A 1 104 ? 6.672 -3.562 -12.920 1.00 75.75 104 LEU A N 1
ATOM 830 C CA . LEU A 1 104 ? 7.310 -2.369 -13.494 1.00 75.75 104 LEU A CA 1
ATOM 831 C C . LEU A 1 104 ? 7.978 -1.526 -12.414 1.00 75.75 104 LEU A C 1
ATOM 833 O O . LEU A 1 104 ? 9.024 -0.926 -12.649 1.00 75.75 104 LEU A O 1
ATOM 837 N N . HIS A 1 105 ? 7.386 -1.503 -11.221 1.00 75.00 105 HIS A N 1
ATOM 838 C CA . HIS A 1 105 ? 7.973 -0.810 -10.085 1.00 75.00 105 HIS A CA 1
ATOM 839 C C . HIS A 1 105 ? 9.271 -1.481 -9.614 1.00 75.00 105 HIS A C 1
ATOM 841 O O . HIS A 1 105 ? 10.239 -0.795 -9.319 1.00 75.00 105 HIS A O 1
ATOM 847 N N . HIS A 1 106 ? 9.343 -2.812 -9.613 1.00 76.50 106 HIS A N 1
ATOM 848 C CA . HIS A 1 106 ? 10.586 -3.539 -9.356 1.00 76.50 106 HIS A CA 1
ATOM 849 C C . HIS A 1 106 ? 11.616 -3.379 -10.479 1.00 76.50 106 HIS A C 1
ATOM 851 O O . HIS A 1 106 ? 12.810 -3.331 -10.195 1.00 76.50 106 HIS A O 1
ATOM 857 N N . LEU A 1 107 ? 11.177 -3.255 -11.737 1.00 79.62 107 LEU A N 1
ATOM 858 C CA . LEU A 1 107 ? 12.065 -2.959 -12.864 1.00 79.62 107 LEU A CA 1
ATOM 859 C C . LEU A 1 107 ? 12.696 -1.564 -12.729 1.00 79.62 107 LEU A C 1
ATOM 861 O O . LEU A 1 107 ? 13.883 -1.380 -12.995 1.00 79.62 107 LEU A O 1
ATOM 865 N N . ASN A 1 108 ? 11.903 -0.571 -12.319 1.00 82.31 108 ASN A N 1
ATOM 866 C CA . ASN A 1 108 ? 12.372 0.787 -12.084 1.00 82.31 108 ASN A CA 1
ATOM 867 C C . ASN A 1 108 ? 11.596 1.461 -10.932 1.00 82.31 108 ASN A C 1
ATOM 869 O O . ASN A 1 108 ? 10.576 2.117 -11.177 1.00 82.31 108 ASN A O 1
ATOM 873 N N . PRO A 1 109 ? 12.114 1.412 -9.688 1.00 80.19 109 PRO A N 1
ATOM 874 C CA . PRO A 1 109 ? 11.421 1.957 -8.513 1.00 80.19 109 PRO A CA 1
ATOM 875 C C . PRO A 1 109 ? 11.309 3.489 -8.530 1.00 80.19 109 PRO A C 1
ATOM 877 O O . PRO A 1 109 ? 10.557 4.092 -7.761 1.00 80.19 109 PRO A O 1
ATOM 880 N N . LYS A 1 110 ? 12.015 4.158 -9.456 1.00 83.50 110 LYS A N 1
ATOM 881 C CA . LYS A 1 110 ? 11.880 5.605 -9.673 1.00 83.50 110 LYS A CA 1
ATOM 882 C C . LYS A 1 110 ? 10.549 5.982 -10.326 1.00 83.50 110 LYS A C 1
ATOM 884 O O . LYS A 1 110 ? 10.241 7.172 -10.381 1.00 83.50 110 LYS A O 1
ATOM 889 N N . ILE A 1 111 ? 9.783 5.016 -10.836 1.00 83.88 111 ILE A N 1
ATOM 890 C CA . ILE A 1 111 ? 8.435 5.246 -11.353 1.00 83.88 111 ILE A CA 1
ATOM 891 C C . ILE A 1 111 ? 7.457 5.144 -10.176 1.00 83.88 111 ILE A C 1
ATOM 893 O O . ILE A 1 111 ? 7.270 4.052 -9.6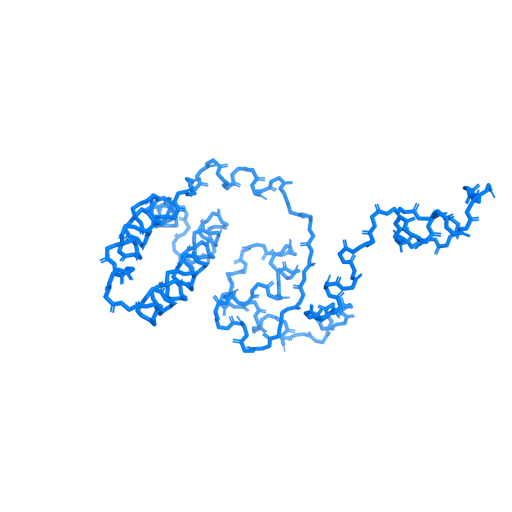37 1.00 83.88 111 ILE A O 1
ATOM 897 N N . PRO A 1 112 ? 6.817 6.249 -9.759 1.00 82.81 112 PRO A N 1
ATOM 898 C CA . PRO A 1 112 ? 5.866 6.201 -8.658 1.00 82.81 112 PRO A CA 1
ATOM 899 C C . PRO A 1 112 ? 4.599 5.433 -9.057 1.00 82.81 112 PRO A C 1
ATOM 901 O O . PRO A 1 112 ? 4.213 5.405 -10.232 1.00 82.81 112 PRO A O 1
ATOM 904 N N . ASN A 1 113 ? 3.906 4.870 -8.069 1.00 81.88 113 ASN A N 1
ATOM 905 C CA . ASN A 1 113 ? 2.729 4.013 -8.217 1.00 81.88 113 ASN A CA 1
ATOM 906 C C . ASN A 1 113 ? 1.631 4.625 -9.107 1.00 81.88 113 ASN A C 1
ATOM 908 O O . ASN A 1 113 ? 1.029 3.958 -9.954 1.00 81.88 113 ASN A O 1
ATOM 912 N N . TYR A 1 114 ? 1.406 5.936 -9.000 1.00 82.19 114 TYR A N 1
ATOM 913 C CA . TYR A 1 114 ? 0.402 6.640 -9.804 1.00 82.19 114 TYR A CA 1
ATOM 914 C C . TYR A 1 114 ? 0.744 6.738 -11.305 1.00 82.19 114 TYR A C 1
ATOM 916 O O . TYR A 1 114 ? -0.143 7.038 -12.100 1.00 82.19 114 TYR A O 1
ATOM 924 N N . LYS A 1 115 ? 1.993 6.459 -11.714 1.00 85.50 115 LYS A N 1
ATOM 925 C CA . LYS A 1 115 ? 2.433 6.425 -13.124 1.00 85.50 115 LYS A CA 1
ATOM 926 C C . LYS A 1 115 ? 2.631 5.015 -13.682 1.00 85.50 115 LYS A C 1
ATOM 928 O O . LYS A 1 115 ? 2.813 4.884 -14.889 1.00 85.50 115 LYS A O 1
ATOM 933 N N . LEU A 1 116 ? 2.578 3.972 -12.851 1.00 83.88 116 LEU A N 1
ATOM 934 C CA . LEU A 1 116 ? 2.869 2.604 -13.297 1.00 83.88 116 LEU A CA 1
ATOM 935 C C . LEU A 1 116 ? 1.918 2.126 -14.396 1.00 83.88 116 LEU A C 1
ATOM 937 O O . LEU A 1 116 ? 2.372 1.558 -15.381 1.00 83.88 116 LEU A O 1
ATOM 941 N N . ALA A 1 117 ? 0.621 2.420 -14.272 1.00 84.06 117 ALA A N 1
ATOM 942 C CA . ALA A 1 117 ? -0.349 2.070 -15.306 1.00 84.06 117 ALA A CA 1
ATOM 943 C C . ALA A 1 117 ? -0.002 2.736 -16.651 1.00 84.06 117 ALA A C 1
ATOM 945 O O . ALA A 1 117 ? 0.034 2.069 -17.675 1.00 84.06 117 ALA A O 1
ATOM 946 N N . ALA A 1 118 ? 0.331 4.031 -16.652 1.00 83.88 118 ALA A N 1
ATOM 947 C CA . ALA A 1 118 ? 0.726 4.738 -17.872 1.00 83.88 118 ALA A CA 1
ATOM 948 C C . ALA A 1 118 ? 2.015 4.166 -18.491 1.00 83.88 118 ALA A C 1
ATOM 950 O O . ALA A 1 118 ? 2.110 4.076 -19.709 1.00 83.88 118 ALA A O 1
ATOM 951 N N . CYS A 1 119 ? 2.973 3.741 -17.661 1.00 83.75 119 CYS A N 1
ATOM 952 C CA . CYS A 1 119 ? 4.185 3.058 -18.116 1.00 83.75 119 CYS A CA 1
ATOM 953 C C . CYS A 1 119 ? 3.885 1.682 -18.726 1.00 83.75 119 CYS A C 1
ATOM 955 O O . CYS A 1 119 ? 4.500 1.305 -19.712 1.00 83.75 119 CYS A O 1
ATOM 957 N N . HIS A 1 120 ? 2.940 0.927 -18.167 1.00 83.81 120 HIS A N 1
ATOM 958 C CA . HIS A 1 120 ? 2.558 -0.370 -18.724 1.00 83.81 120 HIS A CA 1
ATOM 959 C C . HIS A 1 120 ? 1.976 -0.231 -20.134 1.00 83.81 120 HIS A C 1
ATOM 961 O O . HIS A 1 120 ? 2.314 -0.995 -21.031 1.00 83.81 120 HIS A O 1
ATOM 967 N N . TYR A 1 121 ? 1.141 0.788 -20.347 1.00 85.06 121 TYR A N 1
ATOM 968 C CA . TYR A 1 121 ? 0.502 1.028 -21.640 1.00 85.06 121 TYR A CA 1
ATOM 969 C C . TYR A 1 121 ? 1.366 1.815 -22.639 1.00 85.06 121 TYR A C 1
ATOM 971 O O . TYR A 1 121 ? 0.912 2.037 -23.759 1.00 85.06 121 TYR A O 1
ATOM 979 N N . SER A 1 122 ? 2.582 2.247 -22.280 1.00 87.31 122 SER A N 1
ATOM 980 C CA . SER A 1 122 ? 3.428 3.033 -23.192 1.00 87.31 122 SER A CA 1
ATOM 981 C C . SER A 1 122 ? 4.174 2.195 -24.230 1.00 87.31 122 SER A C 1
ATOM 983 O O . SER A 1 122 ? 4.584 2.743 -25.247 1.00 87.31 122 SER A O 1
ATOM 985 N N . ASP A 1 123 ? 4.374 0.900 -23.976 1.00 84.38 123 ASP A N 1
ATOM 986 C CA . ASP A 1 123 ? 5.123 0.001 -24.859 1.00 84.38 123 ASP A CA 1
ATOM 987 C C . ASP A 1 123 ? 4.487 -1.405 -24.855 1.00 84.38 123 ASP A C 1
ATOM 989 O O . ASP A 1 123 ? 4.246 -1.948 -23.770 1.00 84.38 123 ASP A O 1
ATOM 993 N N . PRO A 1 124 ? 4.200 -2.014 -26.023 1.00 83.50 124 PRO A N 1
ATOM 994 C CA . PRO A 1 124 ? 3.720 -3.393 -26.114 1.00 83.50 124 PRO A CA 1
ATOM 995 C C . PRO A 1 124 ? 4.623 -4.422 -25.417 1.00 83.50 124 PRO A C 1
ATOM 997 O O . PRO A 1 124 ? 4.105 -5.354 -24.806 1.00 83.50 124 PRO A O 1
ATOM 1000 N N . MET A 1 125 ? 5.949 -4.234 -25.418 1.00 82.56 125 MET A N 1
ATOM 1001 C CA . MET A 1 125 ? 6.887 -5.143 -24.741 1.00 82.56 1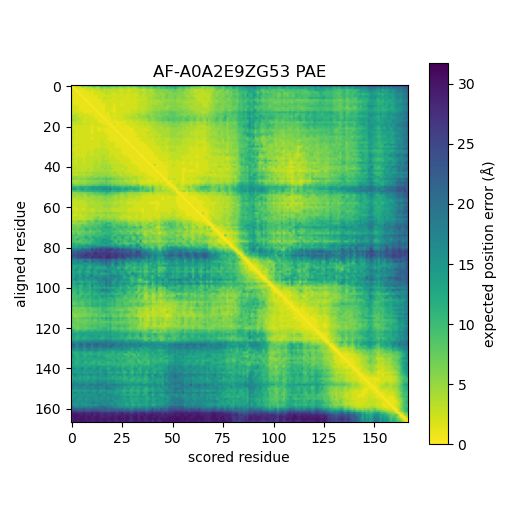25 MET A CA 1
ATOM 1002 C C . MET A 1 125 ? 6.659 -5.191 -23.225 1.00 82.56 125 MET A C 1
ATOM 1004 O O . MET A 1 125 ? 6.864 -6.223 -22.588 1.00 82.56 125 MET A O 1
ATOM 1008 N N . LEU A 1 126 ? 6.190 -4.092 -22.622 1.00 78.81 126 LEU A N 1
ATOM 1009 C CA . LEU A 1 126 ? 5.877 -4.035 -21.189 1.00 78.81 126 LEU A CA 1
ATOM 1010 C C . LEU A 1 126 ? 4.559 -4.746 -20.838 1.00 78.81 126 LEU A C 1
ATOM 1012 O O . LEU A 1 126 ? 4.254 -4.915 -19.655 1.00 78.81 126 LEU A O 1
ATOM 1016 N N . GLN A 1 127 ? 3.804 -5.183 -21.849 1.00 79.25 127 GLN A N 1
ATOM 1017 C CA . GLN A 1 127 ? 2.538 -5.907 -21.724 1.00 79.25 127 GLN A CA 1
ATOM 1018 C C . GLN A 1 127 ? 2.691 -7.412 -21.997 1.00 79.25 127 GLN A C 1
ATOM 1020 O O . GLN A 1 127 ? 1.795 -8.178 -21.654 1.00 79.25 127 GLN A O 1
ATOM 1025 N N . GLU A 1 128 ? 3.827 -7.860 -22.547 1.00 75.25 128 GLU A N 1
ATOM 1026 C CA . GLU A 1 128 ? 4.088 -9.273 -22.890 1.00 75.25 128 GLU A CA 1
ATOM 1027 C C . GLU A 1 128 ? 4.318 -10.187 -21.669 1.00 75.25 128 GLU A C 1
ATOM 1029 O O . GLU A 1 128 ? 4.368 -11.413 -21.791 1.00 75.25 128 GLU A O 1
ATOM 1034 N N . GLY A 1 129 ? 4.438 -9.618 -20.466 1.00 67.50 129 GLY A N 1
ATOM 1035 C CA . GLY A 1 129 ? 4.619 -10.383 -19.235 1.00 67.50 129 GLY A CA 1
ATOM 1036 C C . GLY A 1 129 ? 3.402 -11.249 -18.884 1.00 67.50 129 GLY A C 1
ATOM 1037 O O . GLY A 1 129 ? 2.258 -10.799 -18.944 1.00 67.50 129 GLY A O 1
ATOM 1038 N N . LYS A 1 130 ? 3.639 -12.489 -18.427 1.00 65.94 130 LYS A N 1
ATOM 1039 C CA . LYS A 1 130 ? 2.575 -13.343 -17.874 1.00 65.94 130 LYS A CA 1
ATOM 1040 C C . LYS A 1 130 ? 1.967 -12.675 -16.643 1.00 65.94 130 LYS A C 1
ATOM 1042 O O . LYS A 1 130 ? 2.572 -12.654 -15.572 1.00 65.94 130 LYS A O 1
ATOM 1047 N N . SER A 1 131 ? 0.763 -12.140 -16.794 1.00 64.88 131 SER A N 1
ATOM 1048 C CA . SER A 1 131 ? 0.036 -11.528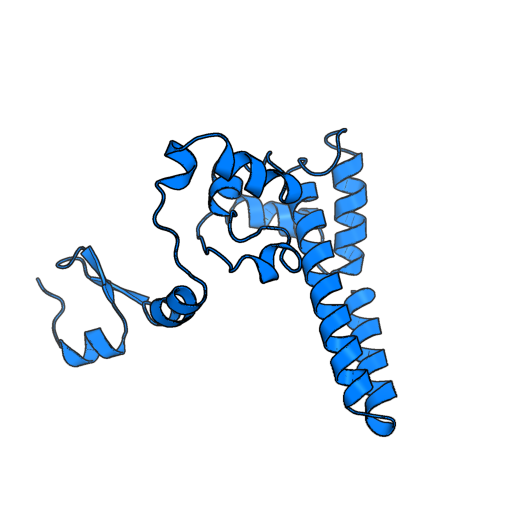 -15.690 1.00 64.88 131 SER A CA 1
ATOM 1049 C C . SER A 1 131 ? -0.784 -12.592 -14.961 1.00 64.88 131 SER A C 1
ATOM 1051 O O . SER A 1 131 ? -1.595 -13.271 -15.584 1.00 64.88 131 SER A O 1
ATOM 1053 N N . ILE A 1 132 ? -0.575 -12.731 -13.653 1.00 70.38 132 ILE A N 1
ATOM 1054 C CA . ILE A 1 132 ? -1.372 -13.611 -12.791 1.00 70.38 132 ILE A CA 1
ATOM 1055 C C . ILE A 1 132 ? -2.596 -12.827 -12.334 1.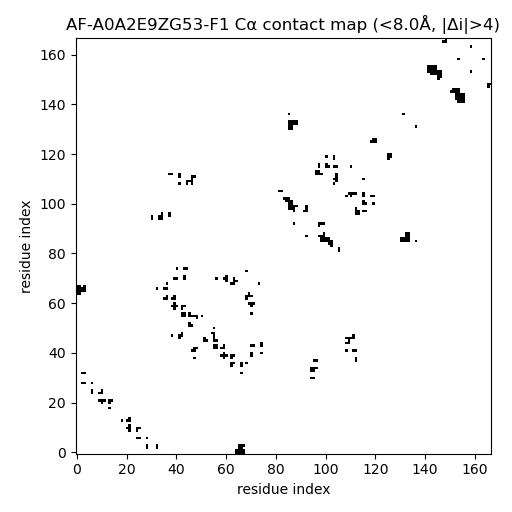00 70.38 132 ILE A C 1
ATOM 1057 O O . ILE A 1 132 ? -2.449 -11.844 -11.611 1.00 70.38 132 ILE A O 1
ATOM 1061 N N . THR A 1 133 ? -3.793 -13.249 -12.719 1.00 76.19 133 THR A N 1
ATOM 1062 C CA . THR A 1 133 ? -5.035 -12.625 -12.253 1.00 76.19 133 THR A CA 1
ATOM 1063 C C . THR A 1 133 ? -5.238 -12.826 -10.752 1.00 76.19 133 THR A C 1
ATOM 1065 O O . THR A 1 133 ? -4.722 -13.760 -10.143 1.00 76.19 133 THR A O 1
ATOM 1068 N N . PHE A 1 134 ? -6.085 -11.989 -10.158 1.00 74.38 134 PHE A N 1
ATOM 1069 C CA . PHE A 1 134 ? -6.438 -12.068 -8.739 1.00 74.38 134 PHE A CA 1
ATOM 1070 C C . PHE A 1 134 ? -6.853 -13.471 -8.271 1.00 74.38 134 PHE A C 1
ATOM 1072 O O . PHE A 1 134 ? -6.429 -13.937 -7.219 1.00 74.38 134 PHE A O 1
ATOM 1079 N N . TRP A 1 135 ? -7.676 -14.162 -9.063 1.00 75.38 135 TRP A N 1
ATOM 1080 C CA . TRP A 1 135 ? -8.158 -15.501 -8.724 1.00 75.38 135 TRP A CA 1
ATOM 1081 C C . TRP A 1 135 ? -7.093 -16.572 -8.929 1.00 75.38 135 TRP A C 1
ATOM 1083 O O . TRP A 1 135 ? -7.036 -17.541 -8.172 1.00 75.38 135 TRP A O 1
ATOM 1093 N N . GLU A 1 136 ? -6.224 -16.392 -9.920 1.00 77.50 136 GLU A N 1
ATOM 1094 C CA . GLU A 1 136 ? -5.056 -17.249 -10.086 1.00 77.50 136 GLU A CA 1
ATOM 1095 C C . GLU A 1 136 ? -4.092 -17.088 -8.913 1.00 77.50 136 GLU A C 1
ATOM 1097 O O . GLU A 1 136 ? -3.558 -18.094 -8.463 1.00 77.50 136 GLU A O 1
ATOM 1102 N N . SER A 1 137 ? -3.938 -15.892 -8.332 1.00 79.81 137 SER A N 1
ATOM 1103 C CA . SER A 1 137 ? -3.106 -15.698 -7.135 1.00 79.81 137 SER A CA 1
ATOM 1104 C C . SER A 1 137 ? -3.526 -16.615 -5.980 1.00 79.81 137 SER A C 1
ATOM 1106 O O . SER A 1 137 ? -2.666 -17.236 -5.363 1.00 79.81 137 SER A O 1
ATOM 1108 N N . PHE A 1 138 ? -4.832 -16.786 -5.732 1.00 84.06 138 PHE A N 1
ATOM 1109 C CA . PHE A 1 138 ? -5.318 -17.728 -4.711 1.00 84.06 138 PHE A CA 1
ATOM 1110 C C . PHE A 1 138 ? -5.029 -19.191 -5.058 1.00 84.06 138 PHE A C 1
ATOM 1112 O O . PHE A 1 138 ? -4.748 -19.987 -4.167 1.00 84.06 138 PHE A O 1
ATOM 1119 N N . ARG A 1 139 ? -5.081 -19.562 -6.342 1.00 79.44 139 ARG A N 1
ATOM 1120 C CA . ARG A 1 139 ? -4.748 -20.928 -6.782 1.00 79.44 139 ARG A CA 1
ATOM 1121 C C . ARG A 1 139 ? -3.255 -21.211 -6.649 1.00 79.44 139 ARG A C 1
ATOM 1123 O O . ARG A 1 139 ? -2.875 -22.296 -6.219 1.00 79.44 139 ARG A O 1
ATOM 1130 N N . LEU A 1 140 ? -2.425 -20.233 -6.998 1.00 82.75 140 LEU A N 1
ATOM 1131 C CA . LEU A 1 140 ? -0.969 -20.330 -6.944 1.00 82.75 140 LEU A CA 1
ATOM 1132 C C . LEU A 1 140 ? -0.427 -20.238 -5.513 1.00 82.75 140 LEU A C 1
ATOM 1134 O O . LEU A 1 140 ? 0.673 -20.716 -5.271 1.00 82.75 140 LEU A O 1
ATOM 1138 N N . ALA A 1 141 ? -1.194 -19.698 -4.559 1.00 84.19 141 ALA A N 1
ATOM 1139 C CA . ALA A 1 141 ? -0.793 -19.605 -3.152 1.00 84.19 141 ALA A CA 1
ATOM 1140 C C . ALA A 1 141 ? -0.485 -20.968 -2.504 1.00 84.19 141 ALA A C 1
ATOM 1142 O O . ALA A 1 141 ? 0.249 -21.031 -1.523 1.00 84.19 141 ALA A O 1
ATOM 1143 N N . ASN A 1 142 ? -1.025 -22.056 -3.061 1.00 84.06 142 ASN A N 1
ATOM 1144 C CA . ASN A 1 142 ? -0.769 -23.418 -2.590 1.00 84.06 142 ASN A CA 1
ATOM 1145 C C . ASN A 1 142 ? 0.478 -24.059 -3.223 1.00 84.06 142 ASN A C 1
ATOM 1147 O O . ASN A 1 142 ? 0.833 -25.179 -2.853 1.00 84.06 142 ASN A O 1
ATOM 1151 N N . LEU A 1 143 ? 1.118 -23.399 -4.194 1.00 88.62 143 LEU A N 1
ATOM 1152 C CA . LEU A 1 143 ? 2.350 -23.875 -4.812 1.00 88.62 143 LEU A CA 1
ATOM 1153 C C . LEU A 1 143 ? 3.541 -23.445 -3.954 1.00 88.62 143 LEU A C 1
ATOM 1155 O O . LEU A 1 143 ? 3.793 -22.255 -3.786 1.00 88.62 143 LEU A O 1
ATOM 1159 N N . ALA A 1 144 ? 4.263 -24.421 -3.415 1.00 86.38 144 ALA A N 1
ATOM 1160 C CA . ALA A 1 144 ? 5.312 -24.184 -2.423 1.00 86.38 144 ALA A CA 1
ATOM 1161 C C . ALA A 1 144 ? 6.620 -24.923 -2.727 1.00 86.38 144 ALA A C 1
ATOM 1163 O O . ALA A 1 144 ? 7.671 -24.527 -2.232 1.00 86.38 144 ALA A O 1
ATOM 1164 N N . LEU A 1 145 ? 6.566 -25.985 -3.534 1.00 87.81 145 LEU A N 1
ATOM 1165 C CA . LEU A 1 145 ? 7.705 -26.856 -3.811 1.00 87.81 145 LEU A CA 1
ATOM 1166 C C . LEU A 1 145 ? 8.146 -26.693 -5.263 1.00 87.81 145 LEU A C 1
ATOM 1168 O O . LEU A 1 145 ? 7.301 -26.614 -6.148 1.00 87.81 145 LEU A O 1
ATOM 1172 N N . TRP A 1 146 ? 9.453 -26.646 -5.515 1.00 88.81 146 TRP A N 1
ATOM 1173 C CA . TRP A 1 146 ? 10.006 -26.637 -6.870 1.00 88.81 146 TRP A CA 1
ATOM 1174 C C . TRP A 1 146 ? 10.278 -28.071 -7.330 1.00 88.81 146 TRP A C 1
ATOM 1176 O O . TRP A 1 146 ? 11.080 -28.771 -6.719 1.00 88.81 146 TRP A O 1
ATOM 1186 N N . ASP A 1 147 ? 9.611 -28.498 -8.398 1.00 85.75 147 ASP A N 1
ATOM 1187 C CA . ASP A 1 147 ? 9.882 -29.763 -9.078 1.00 85.75 147 ASP A CA 1
ATOM 1188 C C . ASP A 1 147 ? 10.951 -29.526 -10.153 1.00 85.75 147 ASP A C 1
ATOM 1190 O O . ASP A 1 147 ? 10.718 -28.815 -11.139 1.00 85.75 147 ASP A O 1
ATOM 1194 N N . GLU A 1 148 ? 12.139 -30.095 -9.948 1.00 87.12 148 GLU A N 1
ATOM 1195 C CA . GLU A 1 148 ? 13.272 -29.956 -10.866 1.00 87.12 148 GLU A CA 1
ATOM 1196 C C . GLU A 1 148 ? 13.038 -30.667 -12.203 1.00 87.12 148 GLU A C 1
ATOM 1198 O O . GLU A 1 148 ? 13.438 -30.139 -13.244 1.00 87.12 148 GLU A O 1
ATOM 1203 N N . SER A 1 149 ? 12.344 -31.810 -12.196 1.00 85.06 149 SER A N 1
ATOM 1204 C CA . SER A 1 149 ? 12.092 -32.600 -13.406 1.00 85.06 149 SER A CA 1
ATOM 1205 C C . SER A 1 149 ? 11.091 -31.904 -14.324 1.00 85.06 149 SER A C 1
ATOM 1207 O O . SER A 1 149 ? 11.328 -31.748 -15.524 1.00 85.06 149 SER A O 1
ATOM 1209 N N . ALA A 1 150 ? 9.998 -31.401 -13.745 1.00 83.25 150 ALA A N 1
ATOM 1210 C CA . ALA A 1 150 ? 8.942 -30.711 -14.472 1.00 83.25 150 ALA A CA 1
ATOM 1211 C C . ALA A 1 150 ? 9.201 -29.200 -14.616 1.00 83.25 150 ALA A C 1
ATOM 1213 O O . ALA A 1 150 ? 8.429 -28.506 -15.284 1.00 83.25 150 ALA A O 1
ATOM 1214 N N . ARG A 1 151 ? 10.270 -28.683 -13.990 1.00 86.94 151 ARG A N 1
ATOM 1215 C CA . ARG A 1 151 ? 10.676 -27.265 -13.962 1.00 86.94 151 ARG A CA 1
ATOM 1216 C C . ARG A 1 151 ? 9.531 -26.316 -13.610 1.00 86.94 151 ARG A C 1
ATOM 1218 O O . ARG A 1 151 ? 9.348 -25.274 -14.250 1.00 86.94 151 ARG A O 1
ATOM 1225 N N . ARG A 1 152 ? 8.738 -26.682 -12.605 1.00 88.00 152 ARG A N 1
ATOM 1226 C CA . ARG A 1 152 ? 7.568 -25.908 -12.171 1.00 88.00 152 ARG A CA 1
ATOM 1227 C C . ARG A 1 152 ? 7.367 -25.999 -10.669 1.00 88.00 152 ARG A C 1
ATOM 1229 O O . ARG A 1 152 ? 7.843 -26.922 -10.020 1.00 88.00 152 ARG A O 1
ATOM 1236 N N . LEU A 1 153 ? 6.599 -25.056 -10.133 1.00 88.88 153 LEU A N 1
ATOM 1237 C CA . LEU A 1 153 ? 6.135 -25.148 -8.757 1.00 88.88 153 LEU A CA 1
ATOM 1238 C C . LEU A 1 153 ? 4.955 -26.128 -8.649 1.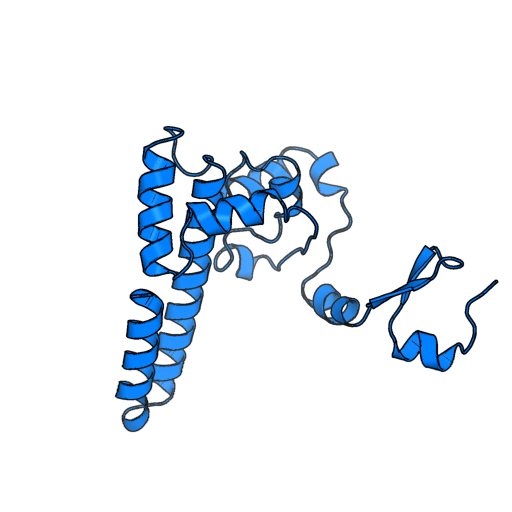00 88.88 153 LEU A C 1
ATOM 1240 O O . LEU A 1 153 ? 4.056 -26.118 -9.493 1.00 88.88 153 LEU A O 1
ATOM 1244 N N . ILE A 1 154 ? 4.956 -26.933 -7.590 1.00 89.94 154 ILE A N 1
ATOM 1245 C CA . ILE A 1 154 ? 3.913 -27.891 -7.216 1.00 89.94 154 ILE A CA 1
ATOM 1246 C C . ILE A 1 154 ? 3.428 -27.617 -5.787 1.00 89.94 154 ILE A C 1
ATOM 1248 O O . ILE A 1 154 ? 4.089 -26.943 -4.988 1.00 89.94 154 ILE A O 1
ATOM 1252 N N . SER A 1 155 ? 2.240 -28.122 -5.463 1.00 89.94 155 SER A N 1
ATOM 1253 C CA . SER A 1 155 ? 1.696 -28.058 -4.098 1.00 89.94 155 SER A CA 1
ATOM 1254 C C . SER A 1 155 ? 2.152 -29.246 -3.248 1.00 89.94 155 SER A C 1
ATOM 1256 O O . SER A 1 155 ? 2.461 -30.306 -3.788 1.00 89.94 155 SER A O 1
ATOM 1258 N N . PHE A 1 156 ? 2.114 -29.118 -1.918 1.00 87.44 156 PHE A N 1
ATOM 1259 C CA . PHE A 1 156 ? 2.354 -30.255 -1.012 1.00 87.44 156 PHE A CA 1
ATOM 1260 C C . PHE A 1 156 ? 1.412 -31.433 -1.301 1.00 87.44 156 PHE A C 1
ATOM 1262 O O . PHE A 1 156 ? 1.851 -32.567 -1.419 1.00 87.44 156 PHE A O 1
ATOM 1269 N N . ALA A 1 157 ? 0.130 -31.154 -1.555 1.00 86.31 157 ALA A N 1
ATOM 1270 C CA . ALA A 1 157 ? -0.849 -32.186 -1.893 1.00 86.31 157 ALA A CA 1
ATOM 1271 C C . ALA A 1 157 ? -0.554 -32.904 -3.224 1.00 86.31 157 ALA A C 1
ATOM 1273 O O . ALA A 1 157 ? -1.076 -33.989 -3.468 1.00 86.31 157 ALA A O 1
ATOM 1274 N N . GLU A 1 158 ? 0.181 -32.271 -4.137 1.00 87.06 158 GLU A N 1
ATOM 1275 C CA . GLU A 1 158 ? 0.625 -32.884 -5.391 1.00 87.06 158 GLU A CA 1
ATOM 1276 C C . GLU A 1 158 ? 1.878 -33.738 -5.174 1.00 87.06 158 GLU A C 1
ATOM 1278 O O . GLU A 1 158 ? 1.939 -34.852 -5.689 1.00 87.06 158 GLU A O 1
ATOM 1283 N N . PHE A 1 159 ? 2.810 -33.267 -4.344 1.00 85.69 159 PHE A N 1
ATOM 1284 C CA . PHE A 1 159 ? 3.974 -34.035 -3.899 1.00 85.69 159 PHE A CA 1
ATOM 1285 C C . PHE A 1 159 ? 3.564 -35.327 -3.169 1.00 85.69 159 PHE A C 1
ATOM 1287 O O . PHE A 1 159 ? 3.990 -36.415 -3.549 1.00 85.69 159 PHE A O 1
ATOM 1294 N N . ASP A 1 160 ? 2.629 -35.241 -2.217 1.00 86.50 160 ASP A N 1
ATOM 1295 C CA . ASP A 1 160 ? 2.146 -36.400 -1.449 1.00 86.50 160 ASP A CA 1
ATOM 1296 C C . ASP A 1 160 ? 1.431 -37.447 -2.323 1.00 86.50 160 ASP A C 1
ATOM 1298 O O . ASP A 1 160 ? 1.433 -38.637 -2.012 1.00 86.50 160 ASP A O 1
ATOM 1302 N N . ARG A 1 161 ? 0.814 -37.017 -3.433 1.00 81.25 161 ARG A N 1
ATOM 1303 C CA . ARG A 1 161 ? 0.145 -37.906 -4.401 1.00 81.25 161 ARG A CA 1
ATOM 1304 C C . ARG A 1 161 ? 1.104 -38.570 -5.382 1.00 81.25 161 ARG A C 1
ATOM 1306 O O . ARG A 1 161 ? 0.749 -39.598 -5.950 1.00 81.25 161 ARG A O 1
ATOM 1313 N N . THR A 1 162 ? 2.260 -37.961 -5.628 1.00 72.94 162 THR A N 1
ATOM 1314 C CA . THR A 1 162 ? 3.223 -38.413 -6.643 1.00 72.94 162 THR A CA 1
ATOM 1315 C C . THR A 1 162 ? 4.384 -39.203 -6.047 1.00 72.94 162 THR A C 1
ATOM 1317 O O . THR A 1 162 ? 4.984 -39.990 -6.767 1.00 72.94 162 THR A O 1
ATOM 1320 N N . GLY A 1 163 ? 4.638 -39.090 -4.739 1.00 63.53 163 GLY A N 1
ATOM 1321 C CA . GLY A 1 163 ? 5.403 -40.065 -3.956 1.00 63.53 163 GLY A CA 1
ATOM 1322 C C . GLY A 1 163 ? 6.890 -40.225 -4.293 1.00 63.53 163 GLY A C 1
ATOM 1323 O O . GLY A 1 163 ? 7.565 -40.976 -3.595 1.00 63.53 163 GLY A O 1
ATOM 1324 N N . GLU A 1 164 ? 7.435 -39.526 -5.289 1.00 58.44 164 GLU A N 1
ATOM 1325 C CA . GLU A 1 164 ? 8.850 -39.626 -5.649 1.00 58.44 164 GLU A CA 1
ATOM 1326 C C . GLU A 1 164 ? 9.483 -38.253 -5.918 1.00 58.44 164 GLU A C 1
ATOM 1328 O O . GLU A 1 164 ? 8.946 -37.461 -6.695 1.00 58.44 164 GLU A O 1
ATOM 1333 N N . PRO A 1 165 ? 10.674 -37.976 -5.350 1.00 52.69 165 PRO A N 1
ATOM 1334 C CA . PRO A 1 165 ? 11.595 -37.037 -5.959 1.00 52.69 165 PRO A CA 1
ATOM 1335 C C . PRO A 1 165 ? 12.118 -37.717 -7.225 1.00 52.69 165 PRO A C 1
ATOM 1337 O O . PRO A 1 165 ? 12.958 -38.616 -7.154 1.00 52.69 165 PRO A O 1
ATOM 1340 N N . THR A 1 166 ? 11.571 -37.335 -8.376 1.00 52.62 166 THR A N 1
ATOM 1341 C CA . THR A 1 166 ? 12.094 -37.700 -9.698 1.00 52.62 166 THR A CA 1
ATOM 1342 C C . THR A 1 166 ? 13.609 -37.487 -9.716 1.00 52.62 166 THR A C 1
ATOM 1344 O O . THR A 1 166 ? 14.066 -36.347 -9.611 1.00 52.62 166 THR A O 1
ATOM 1347 N N . ARG A 1 167 ? 14.361 -38.592 -9.769 1.00 45.69 167 ARG A N 1
ATOM 1348 C CA . ARG A 1 167 ? 15.818 -38.614 -9.954 1.00 45.69 167 ARG A CA 1
ATOM 1349 C C . ARG A 1 167 ? 16.203 -38.267 -11.383 1.00 45.69 167 ARG A C 1
ATOM 1351 O O . ARG A 1 167 ? 15.449 -38.658 -12.300 1.00 45.69 167 ARG A O 1
#

Radius of gyration: 19.94 Å; Cα contacts (8 Å, |Δi|>4): 199; chains: 1; bounding box: 41×57×47 Å

Solvent-accessible surface area (backbone atoms only — not comparable to full-atom values): 9250 Å² total; per-residue (Å²): 52,61,55,58,54,52,50,52,52,53,33,64,72,29,54,89,76,34,65,66,57,28,51,52,52,48,55,52,47,51,42,51,49,50,42,46,48,54,53,25,52,20,15,59,50,41,25,61,45,94,54,62,60,64,56,15,48,54,52,13,39,55,40,7,52,36,68,62,45,53,32,72,64,52,37,59,52,49,70,73,56,80,79,88,79,57,27,59,54,77,81,47,32,68,56,52,50,34,50,39,40,42,59,57,31,66,74,39,50,64,50,23,48,92,47,34,63,59,57,39,74,70,40,72,78,65,57,71,60,91,73,47,46,58,72,50,48,65,64,51,67,54,44,78,41,79,38,79,82,79,69,42,72,36,28,66,76,53,52,71,72,62,76,63,85,77,126

Foldseek 3Di:
DQLVVVLVVVLVVCVVPDPVVNVVSVVVSLLVLLVLVLLLQLLLVQQNDPDRDPPSQVSNCVSCVNNVNRSVVNSVVVVVVLDDAAAEDPVCCNSNLQSNLVVVCSVPVNHRSVCSVVVCPPDVVSVPDDHQYPVSCVVCVQFDDQQPVVRDTDGPVVCVVVVDNPD

Nearest PDB structures (foldseek):
  1yz9-assembly1_B  TM=1.987E-01  e=9.055E+00  Aquifex aeolicus

Mean predicted aligned error: 9.75 Å

pLDDT: mean 81.03, std 11.88, range [45.69, 97.0]

Secondary structure (DSSP, 8-state):
-HHHHHHHHHHHHHTTT-HHHHHHHHHHHHHHHHHHHHHHHHHHTT-SSSSTTHHHHHHHHHHHHHHT--HHHHHHHHHH---------HHHHHHTTTGGGHHHHHH-TTS-HHHHHHHHTT-GGGG-S----HHHHHHHTTEEEEETTTTEEEEHHHHHHH-----

Sequence (167 aa):
MILYVTSVYLMFALLPVSYGYVLAISLLATVAHVRLFMIGHDCAHQSYLPRKGRQNKALGNFIGVLTNTPLDYWGSQHLMHHQTVGNLPRWLHWATGNIGYHHLHHLNPKIPNYKLAACHYSDPMLQEGKSITFWESFRLANLALWDESARRLISFAEFDRTGEPTR